Protein AF-A0A7D9M2L2-F1 (afdb_monomer_lite)

Foldseek 3Di:
DDPPVPDPDDDDDDPDDDPQDDDPDPVVSLVPDPDVVSVQVVCCVPVNHDPPPDDDDDPDPPPDPD

pLDDT: mean 83.78, std 11.13, range [53.53, 96.56]

Structure (mmCIF, N/CA/C/O backbone):
data_AF-A0A7D9M2L2-F1
#
_entry.id   AF-A0A7D9M2L2-F1
#
loop_
_atom_site.group_PDB
_atom_site.id
_atom_site.type_symbol
_atom_site.label_atom_id
_atom_site.label_alt_id
_atom_site.label_comp_id
_atom_site.label_asym_id
_atom_site.label_entity_id
_atom_site.label_seq_id
_atom_site.pdbx_PDB_ins_code
_atom_site.Cartn_x
_atom_site.Cartn_y
_atom_site.Cartn_z
_atom_site.occupancy
_atom_site.B_iso_or_equiv
_atom_site.auth_seq_id
_atom_site.auth_comp_id
_atom_site.auth_asym_id
_atom_site.auth_atom_id
_atom_site.pdbx_PDB_model_num
ATOM 1 N N . TYR A 1 1 ? 5.837 4.410 -19.244 1.00 66.56 1 TYR A N 1
ATOM 2 C CA . TYR A 1 1 ? 7.228 4.463 -19.721 1.00 66.56 1 TYR A CA 1
ATOM 3 C C . TYR A 1 1 ? 8.094 3.856 -18.636 1.00 66.56 1 TYR A C 1
ATOM 5 O O . TYR A 1 1 ? 8.022 4.335 -17.512 1.00 66.56 1 TYR A O 1
ATOM 13 N N . ILE A 1 2 ? 8.824 2.783 -18.940 1.00 69.81 2 ILE A N 1
ATOM 14 C CA . ILE A 1 2 ? 9.799 2.176 -18.020 1.00 69.81 2 ILE A CA 1
ATOM 15 C C . ILE A 1 2 ? 11.191 2.613 -18.496 1.00 69.81 2 ILE A C 1
ATOM 17 O O . ILE A 1 2 ? 11.519 2.365 -19.653 1.00 69.81 2 ILE A O 1
ATOM 21 N N . PRO A 1 3 ? 12.007 3.284 -17.679 1.00 77.44 3 PRO A N 1
ATOM 22 C CA . PRO A 1 3 ? 13.371 3.626 -18.064 1.00 77.44 3 PRO A CA 1
ATOM 23 C C . PRO A 1 3 ? 14.160 2.396 -18.530 1.00 77.44 3 PRO A C 1
ATOM 25 O O . PRO A 1 3 ? 14.089 1.349 -17.894 1.00 77.44 3 PRO A O 1
ATOM 28 N N . VAL A 1 4 ? 14.961 2.536 -19.591 1.00 76.94 4 VAL A N 1
ATOM 29 C CA . VAL A 1 4 ? 15.797 1.448 -20.143 1.00 76.94 4 VAL A CA 1
ATOM 30 C C . VAL A 1 4 ? 16.691 0.800 -19.080 1.00 76.94 4 VAL A C 1
ATOM 32 O O . VAL A 1 4 ? 16.863 -0.412 -19.089 1.00 76.94 4 VAL A O 1
ATOM 35 N N . GLY A 1 5 ? 17.201 1.581 -18.122 1.00 78.12 5 GLY A N 1
ATOM 36 C CA . GLY A 1 5 ? 18.023 1.072 -17.017 1.00 78.12 5 GLY A CA 1
ATOM 37 C C . GLY A 1 5 ? 17.285 0.192 -16.000 1.00 78.12 5 GLY A C 1
ATOM 38 O O . GLY A 1 5 ? 17.935 -0.407 -15.153 1.00 78.12 5 GLY A O 1
ATOM 39 N N . LEU A 1 6 ? 15.952 0.115 -16.067 1.00 73.31 6 LEU A N 1
ATOM 40 C CA . LEU A 1 6 ? 15.121 -0.771 -15.242 1.00 73.31 6 LEU A CA 1
ATOM 41 C C . LEU A 1 6 ? 14.606 -1.993 -16.020 1.00 73.31 6 LEU A C 1
ATOM 43 O O . LEU A 1 6 ? 13.872 -2.802 -15.459 1.00 73.31 6 LEU A O 1
ATOM 47 N N . LEU A 1 7 ? 14.939 -2.122 -17.308 1.00 75.00 7 LEU A N 1
ATOM 48 C CA . LEU A 1 7 ? 14.504 -3.249 -18.126 1.00 75.00 7 LEU A CA 1
ATOM 49 C C . LEU A 1 7 ? 15.486 -4.412 -17.986 1.00 75.00 7 LEU A C 1
ATOM 51 O O . LEU A 1 7 ? 16.670 -4.275 -18.279 1.00 75.00 7 LEU A O 1
ATOM 55 N N . GLU A 1 8 ? 14.977 -5.587 -17.625 1.00 78.12 8 GLU A N 1
ATOM 56 C CA . GLU A 1 8 ? 15.765 -6.827 -17.644 1.00 78.12 8 GLU A CA 1
ATOM 57 C C . GLU A 1 8 ? 16.061 -7.309 -19.073 1.00 78.12 8 GLU A C 1
ATOM 59 O O . GLU A 1 8 ? 16.994 -8.081 -19.297 1.00 78.12 8 GLU A O 1
ATOM 64 N N . ARG A 1 9 ? 15.239 -6.899 -20.053 1.00 77.19 9 ARG A N 1
ATOM 65 C CA . ARG A 1 9 ? 15.314 -7.343 -21.451 1.00 77.19 9 ARG A CA 1
ATOM 66 C C . ARG A 1 9 ? 15.052 -6.183 -22.403 1.00 77.19 9 ARG A C 1
ATOM 68 O O . ARG A 1 9 ? 14.166 -5.367 -22.175 1.00 77.19 9 ARG A O 1
ATOM 75 N N . LEU A 1 10 ? 15.807 -6.144 -23.497 1.00 83.50 10 LEU A N 1
ATOM 76 C CA . LEU A 1 10 ? 15.667 -5.153 -24.565 1.00 83.50 10 LEU A CA 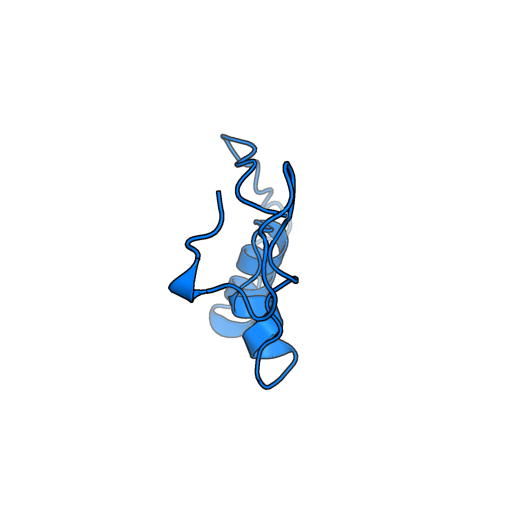1
ATOM 77 C C . LEU A 1 10 ? 15.218 -5.825 -25.873 1.00 83.50 10 LEU A C 1
ATOM 79 O O . LEU A 1 10 ? 15.539 -6.997 -26.084 1.00 83.50 10 LEU A O 1
ATOM 83 N N . PRO A 1 11 ? 14.533 -5.097 -26.778 1.00 86.38 11 PRO A N 1
ATOM 84 C CA . PRO A 1 11 ? 14.078 -3.705 -26.660 1.00 86.38 11 PRO A CA 1
ATOM 85 C C . PRO A 1 11 ? 12.735 -3.562 -25.921 1.00 86.38 11 PRO A C 1
ATOM 87 O O . PRO A 1 11 ? 11.925 -4.487 -25.899 1.00 86.38 11 PRO A O 1
ATOM 90 N N . GLN A 1 12 ? 12.487 -2.367 -25.375 1.00 81.00 12 GLN A N 1
ATOM 91 C CA . GLN A 1 12 ? 11.233 -2.029 -24.699 1.00 81.00 12 GLN A CA 1
ATOM 92 C C . GLN A 1 12 ? 10.026 -2.125 -25.639 1.00 81.00 12 GLN A C 1
ATOM 94 O O . GLN A 1 12 ? 10.075 -1.633 -26.771 1.00 81.00 12 GLN A O 1
ATOM 99 N N . ARG A 1 13 ? 8.912 -2.689 -25.161 1.00 82.44 13 ARG A N 1
ATOM 100 C CA . ARG A 1 13 ? 7.663 -2.769 -25.940 1.00 82.44 13 ARG A CA 1
ATOM 101 C C . ARG A 1 13 ? 6.704 -1.623 -25.612 1.00 82.44 13 ARG A C 1
ATOM 103 O O . ARG A 1 13 ? 6.581 -1.193 -24.465 1.00 82.44 13 ARG A O 1
ATOM 110 N N . ILE A 1 14 ? 5.971 -1.147 -26.622 1.00 77.00 14 ILE A N 1
ATOM 111 C CA . ILE A 1 14 ? 4.877 -0.189 -26.418 1.00 77.00 14 ILE A CA 1
ATOM 112 C C . ILE A 1 14 ? 3.807 -0.872 -25.546 1.00 77.00 14 ILE A C 1
ATOM 114 O O . ILE A 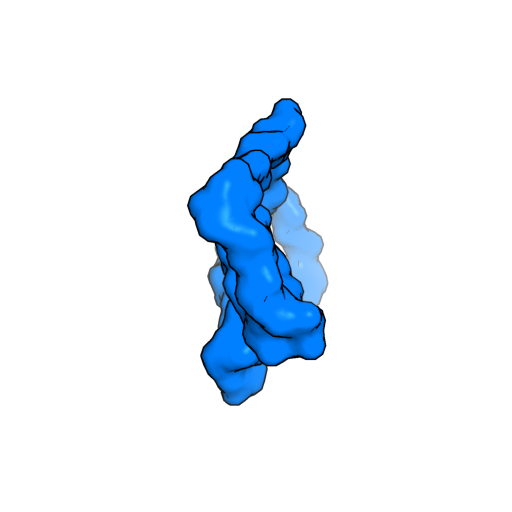1 14 ? 3.292 -1.926 -25.909 1.00 77.00 14 ILE A O 1
ATOM 118 N N . ASN A 1 15 ? 3.523 -0.302 -24.370 1.00 78.19 15 ASN A N 1
ATOM 119 C CA . ASN A 1 15 ? 2.677 -0.858 -23.292 1.00 78.19 15 ASN A CA 1
ATOM 120 C C . ASN A 1 15 ? 3.311 -1.913 -22.371 1.00 78.19 15 ASN A C 1
ATOM 122 O O . ASN A 1 15 ? 2.593 -2.532 -21.586 1.00 78.19 15 ASN A O 1
ATOM 126 N N . GLU A 1 16 ? 4.628 -2.106 -22.414 1.00 77.94 16 GLU A N 1
ATOM 127 C CA . GLU A 1 16 ? 5.301 -2.919 -21.404 1.00 77.94 16 GLU A CA 1
ATOM 128 C C . GLU A 1 16 ? 5.072 -2.337 -20.003 1.00 77.94 16 GLU A C 1
ATOM 130 O O . GLU A 1 16 ? 5.230 -1.130 -19.781 1.00 77.94 16 GLU A O 1
ATOM 135 N N . ARG A 1 17 ? 4.666 -3.206 -19.072 1.00 76.69 17 ARG A N 1
ATOM 136 C CA . ARG A 1 17 ? 4.468 -2.878 -17.661 1.00 76.69 17 ARG A CA 1
ATOM 137 C C . ARG A 1 17 ? 5.523 -3.608 -16.833 1.00 76.69 17 ARG A C 1
ATOM 139 O O . ARG A 1 17 ? 5.820 -4.758 -17.159 1.00 76.69 17 ARG A O 1
ATOM 146 N N . PRO A 1 18 ? 6.088 -2.971 -15.792 1.00 77.44 18 PRO A N 1
ATOM 147 C CA . PRO A 1 18 ? 6.960 -3.684 -14.885 1.00 77.44 18 PRO A CA 1
ATOM 148 C C . PRO A 1 18 ? 6.135 -4.779 -14.191 1.00 77.44 18 PRO A C 1
ATOM 150 O O . PRO A 1 18 ? 4.928 -4.593 -13.987 1.00 77.44 18 PRO A O 1
ATOM 153 N N . PRO A 1 19 ? 6.755 -5.915 -13.841 1.00 81.25 19 PRO A N 1
ATOM 154 C CA . PRO A 1 19 ? 6.108 -6.912 -13.006 1.00 81.25 19 PRO A CA 1
ATOM 155 C C . PRO A 1 19 ? 5.593 -6.288 -11.697 1.00 81.25 19 PRO A C 1
ATOM 157 O O . PRO A 1 19 ? 6.192 -5.323 -11.209 1.00 81.25 19 PRO A O 1
ATOM 160 N N . PRO A 1 20 ? 4.513 -6.829 -11.106 1.00 81.75 20 PRO A N 1
ATOM 161 C CA . PRO A 1 20 ? 4.087 -6.432 -9.771 1.00 81.75 20 PRO A CA 1
ATOM 162 C C . PRO A 1 20 ? 5.237 -6.581 -8.770 1.00 81.75 20 PRO A C 1
ATOM 164 O O . PRO A 1 20 ? 5.983 -7.560 -8.817 1.00 81.75 20 PRO A O 1
ATOM 167 N N . TYR A 1 21 ? 5.375 -5.616 -7.863 1.00 86.06 21 TYR A N 1
ATOM 168 C CA . TYR A 1 21 ? 6.348 -5.717 -6.780 1.00 86.06 21 TYR A CA 1
ATOM 169 C C . TYR A 1 21 ? 5.982 -6.881 -5.851 1.00 86.06 21 TYR A C 1
ATOM 171 O O . TYR A 1 21 ? 4.833 -7.005 -5.428 1.00 86.06 21 TYR A O 1
ATOM 179 N N . VAL A 1 22 ? 6.974 -7.702 -5.511 1.00 91.19 22 VAL A N 1
ATOM 180 C CA . VAL A 1 22 ? 6.865 -8.759 -4.503 1.00 91.19 22 VAL A CA 1
ATOM 181 C C . VAL A 1 22 ? 7.965 -8.521 -3.476 1.00 91.19 22 VAL A C 1
ATOM 183 O O . VAL A 1 22 ? 9.146 -8.464 -3.825 1.00 91.19 22 VAL A O 1
ATOM 186 N N . GLY A 1 23 ? 7.564 -8.321 -2.222 1.00 92.94 23 GLY A N 1
ATOM 187 C CA . GLY A 1 23 ? 8.481 -8.119 -1.105 1.00 92.94 23 GLY A CA 1
ATOM 188 C C . GLY A 1 23 ? 9.168 -9.418 -0.683 1.00 92.94 23 GLY A C 1
ATOM 189 O O . GLY A 1 23 ? 8.923 -10.490 -1.234 1.00 92.94 23 GLY A O 1
ATOM 190 N N . ARG A 1 24 ? 10.013 -9.352 0.350 1.00 96.56 24 ARG A N 1
ATOM 191 C CA . ARG A 1 24 ? 10.700 -10.545 0.884 1.00 96.56 24 ARG A CA 1
ATOM 192 C C . ARG A 1 24 ? 9.738 -11.507 1.591 1.00 96.56 24 ARG A C 1
ATOM 194 O O . ARG A 1 24 ? 10.078 -12.666 1.803 1.00 96.56 24 ARG A O 1
ATOM 201 N N . ASN A 1 25 ? 8.568 -11.012 1.988 1.00 95.94 25 ASN A N 1
ATOM 202 C CA . ASN A 1 25 ? 7.479 -11.760 2.606 1.00 95.94 25 ASN A CA 1
ATOM 203 C C . ASN A 1 25 ? 6.118 -11.107 2.279 1.00 95.94 25 ASN A C 1
ATOM 205 O O . ASN A 1 25 ? 6.048 -10.048 1.642 1.00 95.94 25 ASN A O 1
ATOM 209 N N . ASP A 1 26 ? 5.033 -11.730 2.741 1.00 94.38 26 ASP A N 1
ATOM 210 C CA . ASP A 1 26 ? 3.665 -11.261 2.489 1.00 94.38 26 ASP A CA 1
ATOM 211 C C . ASP A 1 26 ? 3.389 -9.884 3.104 1.00 94.38 26 ASP A C 1
ATOM 213 O O . ASP A 1 26 ? 2.704 -9.067 2.494 1.00 94.38 26 ASP A O 1
ATOM 217 N N . LEU A 1 27 ? 3.950 -9.593 4.284 1.00 9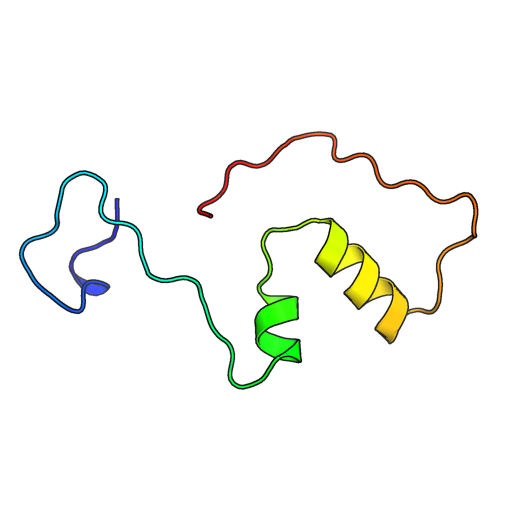4.62 27 LEU A N 1
ATOM 218 C CA . LEU A 1 27 ? 3.761 -8.303 4.953 1.00 94.62 27 LEU A CA 1
ATOM 219 C C . LEU A 1 27 ? 4.412 -7.161 4.165 1.00 94.62 27 LEU A C 1
ATOM 221 O O . LEU A 1 27 ? 3.815 -6.103 4.011 1.00 94.62 27 LEU A O 1
ATOM 225 N N . GLU A 1 28 ? 5.616 -7.361 3.636 1.00 94.88 28 GLU A N 1
ATOM 226 C CA . GLU A 1 28 ? 6.277 -6.375 2.776 1.00 94.88 28 GLU A CA 1
ATOM 227 C C . GLU A 1 28 ? 5.534 -6.161 1.467 1.00 94.88 28 GLU A C 1
ATOM 229 O O . GLU A 1 28 ? 5.392 -5.025 1.018 1.00 94.88 28 GLU A O 1
ATOM 234 N N . THR A 1 29 ? 5.022 -7.241 0.880 1.00 94.12 29 THR A N 1
ATOM 235 C CA . THR A 1 29 ? 4.175 -7.155 -0.312 1.00 94.12 29 THR A CA 1
ATOM 236 C C . THR A 1 29 ? 2.902 -6.358 -0.011 1.00 94.12 29 THR A C 1
ATOM 238 O O . THR A 1 29 ? 2.519 -5.495 -0.797 1.00 94.12 29 THR A O 1
ATOM 241 N N . LEU A 1 30 ? 2.293 -6.574 1.160 1.00 93.75 30 LEU A N 1
ATOM 242 C CA . LEU A 1 30 ? 1.124 -5.828 1.627 1.00 93.75 30 LEU A CA 1
ATOM 243 C C . LEU A 1 30 ? 1.443 -4.340 1.851 1.00 93.75 30 LEU A C 1
ATOM 245 O O . LEU A 1 30 ? 0.686 -3.483 1.401 1.00 93.75 30 LEU A O 1
ATOM 249 N N . MET A 1 31 ? 2.578 -4.019 2.483 1.00 93.62 31 MET A N 1
ATOM 250 C CA . MET A 1 31 ? 3.030 -2.636 2.724 1.00 93.62 31 MET A CA 1
ATOM 251 C C . MET A 1 31 ? 3.361 -1.862 1.441 1.00 93.62 31 MET A C 1
ATOM 253 O O . MET A 1 31 ? 3.389 -0.634 1.457 1.00 93.62 31 MET A O 1
ATOM 257 N N . ALA A 1 32 ? 3.601 -2.559 0.332 1.00 92.38 32 ALA A N 1
ATOM 258 C CA . ALA A 1 32 ? 3.807 -1.959 -0.982 1.00 92.38 32 ALA A CA 1
ATOM 259 C C . ALA A 1 32 ? 2.524 -1.906 -1.836 1.00 92.38 32 ALA A C 1
ATOM 261 O O . ALA A 1 32 ? 2.585 -1.521 -3.006 1.00 92.38 32 ALA A O 1
ATOM 262 N N . SER A 1 33 ? 1.369 -2.294 -1.282 1.00 89.81 33 SER A N 1
ATOM 263 C CA . SER A 1 33 ? 0.114 -2.331 -2.026 1.00 89.81 33 SER A CA 1
ATOM 264 C C . SER A 1 33 ? -0.349 -0.941 -2.465 1.00 89.81 33 SER A C 1
ATOM 266 O O . SER A 1 33 ? -0.280 0.047 -1.729 1.00 89.81 33 SER A O 1
ATOM 268 N N . ASN A 1 34 ? -0.895 -0.880 -3.678 1.00 85.62 34 ASN A N 1
ATOM 269 C CA . ASN A 1 34 ? -1.541 0.307 -4.229 1.00 85.62 34 ASN A CA 1
ATOM 270 C C . ASN A 1 34 ? -3.035 0.414 -3.867 1.00 85.62 34 ASN A C 1
ATOM 272 O O . ASN A 1 34 ? -3.682 1.397 -4.235 1.00 85.62 34 ASN A O 1
ATOM 276 N N . LYS A 1 35 ? -3.601 -0.563 -3.147 1.00 86.31 35 LYS A N 1
ATOM 277 C CA . LYS A 1 35 ? -5.004 -0.546 -2.716 1.00 86.31 35 LYS A CA 1
ATOM 278 C C . LYS A 1 35 ? -5.146 0.137 -1.365 1.00 86.31 35 LYS A C 1
ATOM 280 O O . LYS A 1 35 ? -4.516 -0.263 -0.393 1.00 86.31 35 LYS A O 1
ATOM 285 N N . CYS A 1 36 ? -6.050 1.109 -1.267 1.00 87.81 36 CYS A N 1
ATOM 286 C CA . CYS A 1 36 ? -6.346 1.773 0.006 1.00 87.81 36 CYS A CA 1
ATOM 287 C C . CYS A 1 36 ? -6.846 0.800 1.090 1.00 87.81 36 CYS A C 1
ATOM 289 O O . CYS A 1 36 ? -6.550 1.002 2.260 1.00 87.81 36 CYS A O 1
ATOM 291 N N . GLU A 1 37 ? -7.563 -0.259 0.705 1.00 89.19 37 GLU A N 1
ATOM 292 C CA . GLU A 1 37 ? -8.058 -1.306 1.614 1.00 89.19 37 GLU A CA 1
ATOM 293 C C . GLU A 1 37 ? -6.925 -1.994 2.388 1.00 89.19 37 GLU A C 1
ATOM 295 O O . GLU A 1 37 ? -7.050 -2.242 3.587 1.00 89.19 37 GLU A O 1
ATOM 300 N N . ASP A 1 38 ? -5.786 -2.230 1.733 1.00 92.25 38 ASP A N 1
ATOM 301 C CA . ASP A 1 38 ? -4.632 -2.863 2.371 1.00 92.25 38 ASP A CA 1
ATOM 302 C C . ASP A 1 38 ? -3.989 -1.928 3.404 1.00 92.25 38 ASP A C 1
ATOM 304 O O . ASP A 1 38 ? -3.579 -2.377 4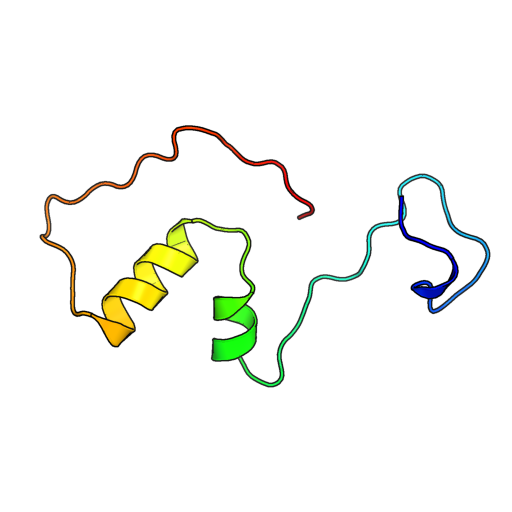.472 1.00 92.25 38 ASP A O 1
ATOM 308 N N . TRP A 1 39 ? -3.985 -0.615 3.152 1.00 90.38 39 TRP A N 1
ATOM 309 C CA . TRP A 1 39 ? -3.508 0.385 4.114 1.00 90.38 39 TRP A CA 1
ATOM 310 C C . TRP A 1 39 ? -4.406 0.508 5.345 1.00 90.38 39 TRP A C 1
ATOM 312 O O . TRP A 1 39 ? -3.897 0.711 6.450 1.00 90.38 39 TRP A O 1
ATOM 322 N N . ILE A 1 40 ? -5.723 0.354 5.179 1.00 91.06 40 ILE A N 1
ATOM 323 C CA . ILE A 1 40 ? -6.659 0.290 6.311 1.00 91.06 40 ILE A CA 1
ATOM 324 C C . ILE A 1 40 ? -6.323 -0.932 7.162 1.00 91.06 40 ILE A C 1
ATOM 326 O O . ILE A 1 40 ? -6.063 -0.787 8.353 1.00 91.06 40 ILE A O 1
ATOM 330 N N . LYS A 1 41 ? -6.206 -2.106 6.534 1.00 92.44 41 LYS A N 1
ATOM 331 C CA . LYS A 1 41 ? -5.856 -3.353 7.221 1.00 92.44 41 LYS A CA 1
ATOM 332 C C . LYS A 1 41 ? -4.518 -3.258 7.959 1.00 92.44 41 LYS A C 1
ATOM 334 O O . LYS A 1 41 ? -4.428 -3.663 9.113 1.00 92.44 41 LYS A O 1
ATOM 339 N N . ILE A 1 42 ? -3.484 -2.705 7.318 1.00 94.94 42 ILE A N 1
ATOM 340 C CA . ILE A 1 42 ? -2.179 -2.456 7.955 1.00 94.94 42 ILE A CA 1
ATOM 341 C C . ILE A 1 42 ? -2.355 -1.558 9.181 1.00 94.94 42 ILE A C 1
ATOM 343 O O . ILE A 1 42 ? -1.820 -1.858 10.247 1.00 94.94 42 ILE A O 1
ATOM 347 N N . SER A 1 43 ? -3.114 -0.470 9.048 1.00 93.88 43 SER A N 1
ATOM 348 C CA . SER A 1 43 ? -3.348 0.458 10.155 1.00 93.88 43 SER A CA 1
ATOM 349 C C . SER A 1 43 ? -4.047 -0.238 11.321 1.00 93.88 43 SER A C 1
ATOM 351 O O . SER A 1 43 ? -3.623 -0.066 12.458 1.00 93.88 43 SER A O 1
ATOM 353 N N . GLU A 1 44 ? -5.033 -1.096 11.055 1.00 94.25 44 GLU A N 1
ATOM 354 C CA . GLU A 1 44 ? -5.710 -1.876 12.096 1.00 94.25 44 GLU A CA 1
ATOM 355 C C . GLU A 1 44 ? -4.784 -2.870 12.806 1.00 94.25 44 GLU A C 1
ATOM 357 O O . GLU A 1 44 ? -4.866 -3.034 14.024 1.00 94.25 44 GLU A O 1
ATOM 362 N N . MET A 1 45 ? -3.869 -3.508 12.066 1.00 94.81 45 MET A N 1
ATOM 363 C CA . MET A 1 45 ? -2.893 -4.444 12.635 1.00 94.81 45 MET A CA 1
ATOM 364 C C . MET A 1 45 ? -1.964 -3.774 13.656 1.00 94.81 45 MET A C 1
ATOM 366 O O . MET A 1 45 ? -1.613 -4.402 14.654 1.00 94.81 45 MET A O 1
ATOM 370 N N . PHE A 1 46 ? -1.550 -2.525 13.410 1.00 94.12 46 PHE A N 1
ATOM 371 C CA . PHE A 1 46 ? -0.562 -1.826 14.243 1.00 94.12 46 PHE A CA 1
ATOM 372 C C . PHE A 1 46 ? -1.166 -0.833 15.243 1.00 94.12 46 PHE A C 1
ATOM 374 O O . PHE A 1 46 ? -0.569 -0.601 16.293 1.00 94.12 46 PHE A O 1
ATOM 381 N N . LEU A 1 47 ? -2.317 -0.233 14.930 1.00 94.94 47 LEU A N 1
ATOM 382 C CA . LEU A 1 47 ? -2.951 0.823 15.730 1.00 94.94 47 LEU A CA 1
ATOM 383 C C . LEU A 1 47 ? -4.215 0.345 16.460 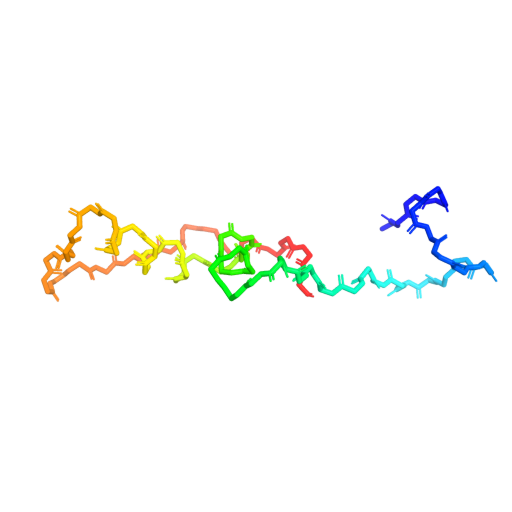1.00 94.94 47 LEU A C 1
ATOM 385 O O . LEU A 1 47 ? -4.738 1.071 17.304 1.00 94.94 47 LEU A O 1
ATOM 389 N N . GLY A 1 48 ? -4.673 -0.876 16.173 1.00 93.69 48 GLY A N 1
ATOM 390 C CA . GLY A 1 48 ? -5.912 -1.437 16.699 1.00 93.69 48 GLY A CA 1
ATOM 391 C C . GLY A 1 48 ? -7.104 -1.240 15.755 1.00 93.69 48 GLY A C 1
ATOM 392 O O . GLY A 1 48 ? -7.028 -0.466 14.800 1.00 93.69 48 GLY A O 1
ATOM 393 N N . PRO A 1 49 ? -8.212 -1.959 16.000 1.00 92.81 49 PRO A N 1
ATOM 394 C CA . PRO A 1 49 ? -9.367 -1.968 15.109 1.00 92.81 49 PRO A CA 1
ATOM 395 C C . PRO A 1 49 ? -10.036 -0.593 15.036 1.00 92.81 49 PRO A C 1
ATOM 397 O O . PRO A 1 49 ? -10.155 0.111 16.045 1.00 92.81 49 PRO A O 1
ATOM 400 N N . VAL A 1 50 ? -10.519 -0.233 13.848 1.00 90.12 50 VAL A N 1
ATOM 401 C CA . VAL A 1 50 ? -11.367 0.954 13.684 1.00 90.12 50 VAL A CA 1
ATOM 402 C C . VAL A 1 50 ? -12.771 0.695 14.258 1.00 90.12 50 VAL A C 1
ATOM 404 O O . VAL A 1 50 ? -13.189 -0.459 14.386 1.00 90.12 50 VAL A O 1
ATOM 407 N N . PRO A 1 51 ? -13.532 1.746 14.611 1.00 93.19 51 PRO A N 1
ATOM 408 C CA . PRO A 1 51 ? -14.942 1.607 14.965 1.00 93.19 51 PRO A CA 1
ATOM 409 C C . PRO A 1 51 ? -15.747 0.886 13.873 1.00 93.19 51 PRO A C 1
ATOM 411 O O . PRO A 1 51 ? -15.481 1.046 12.684 1.00 93.19 51 PRO A O 1
ATOM 414 N N . SER A 1 52 ? -16.764 0.115 14.265 1.00 89.19 52 SER A N 1
ATOM 415 C CA . SER A 1 52 ? -17.557 -0.719 13.343 1.00 89.19 52 SER A CA 1
ATOM 416 C C . SER A 1 52 ? -18.348 0.064 12.287 1.00 89.19 52 SER A C 1
ATOM 418 O O . SER A 1 52 ? -18.808 -0.511 11.306 1.00 89.19 52 SER A O 1
ATOM 420 N N . ASP A 1 53 ? -18.545 1.360 12.504 1.00 91.69 53 ASP A N 1
ATOM 421 C CA . ASP A 1 53 ? -19.228 2.303 11.619 1.00 91.69 53 ASP A CA 1
ATOM 422 C C . ASP A 1 53 ? -18.267 3.080 10.701 1.00 91.69 53 ASP A C 1
ATOM 424 O O . ASP A 1 53 ? -18.702 3.912 9.901 1.00 91.69 53 ASP A O 1
ATOM 428 N N . PHE A 1 54 ? -16.961 2.810 10.777 1.00 89.88 54 PHE A N 1
ATOM 429 C CA . PHE A 1 54 ? -15.977 3.451 9.918 1.00 89.88 54 PHE A CA 1
ATOM 430 C C . PHE A 1 54 ? -16.088 2.959 8.469 1.00 89.88 54 PHE A C 1
ATOM 432 O O . PHE A 1 54 ? -15.965 1.771 8.176 1.00 89.88 54 PHE A O 1
ATOM 439 N N . VAL A 1 55 ? -16.249 3.901 7.538 1.00 87.50 55 VAL A N 1
ATOM 440 C CA . VAL A 1 55 ? -16.228 3.637 6.096 1.00 87.50 55 VAL A CA 1
ATOM 441 C C . VAL A 1 55 ? -15.225 4.571 5.435 1.00 87.50 55 VAL A C 1
ATOM 443 O O . VAL A 1 55 ? -15.390 5.792 5.443 1.00 87.50 55 VAL A O 1
ATOM 446 N N . PHE A 1 56 ? -14.192 3.999 4.816 1.00 86.25 56 PHE A N 1
ATOM 447 C CA . PHE A 1 56 ? -13.239 4.765 4.023 1.00 86.25 56 PHE A CA 1
ATOM 448 C C . PHE A 1 56 ? -13.715 4.883 2.573 1.00 86.25 56 PHE A C 1
ATOM 450 O O . PHE A 1 56 ? -13.768 3.898 1.838 1.00 86.25 56 PHE A O 1
ATOM 457 N N . LEU A 1 57 ? -14.022 6.107 2.142 1.00 85.88 57 LEU A N 1
ATOM 458 C CA . LEU A 1 57 ? -14.355 6.417 0.753 1.00 85.88 57 LEU A CA 1
ATOM 459 C C . LEU A 1 57 ? -13.186 7.170 0.104 1.00 85.88 57 LEU A C 1
ATOM 461 O O . LEU A 1 57 ? -12.946 8.333 0.444 1.00 85.88 57 LEU A O 1
ATOM 465 N N . PRO A 1 58 ? -12.443 6.553 -0.834 1.00 82.31 58 PRO A N 1
ATOM 466 C CA . PRO A 1 58 ? -11.347 7.234 -1.504 1.00 82.31 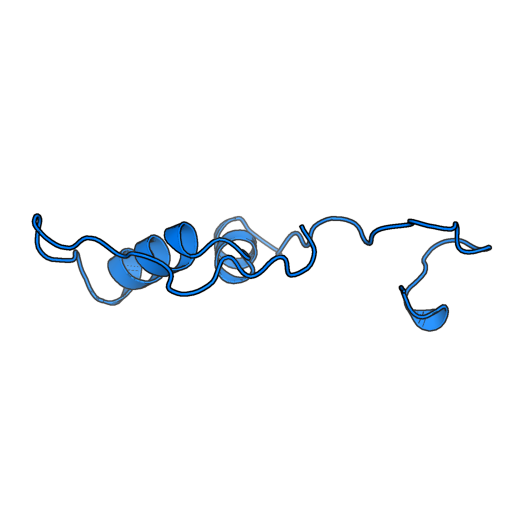58 PRO A CA 1
ATOM 467 C C . PRO A 1 58 ? -11.888 8.388 -2.355 1.00 82.31 58 PRO A C 1
ATOM 469 O O . PRO A 1 58 ? -12.682 8.190 -3.272 1.00 82.31 58 PRO A O 1
ATOM 472 N N . LYS A 1 59 ? -11.411 9.610 -2.090 1.00 79.25 59 LYS A N 1
ATOM 473 C CA . LYS A 1 59 ? -11.788 10.816 -2.852 1.00 79.25 59 LYS A CA 1
ATOM 474 C C . LYS A 1 59 ? -11.377 10.739 -4.330 1.00 79.25 59 LYS A C 1
ATOM 476 O O . LYS A 1 59 ? -12.030 11.322 -5.191 1.00 79.25 59 LYS A O 1
ATOM 481 N N . HIS A 1 60 ? -10.289 10.029 -4.621 1.00 76.44 60 HIS A N 1
ATOM 482 C CA . HIS A 1 60 ? -9.763 9.844 -5.967 1.00 76.44 60 HIS A CA 1
ATOM 483 C C . HIS A 1 60 ? -9.417 8.372 -6.183 1.00 76.44 60 HIS A C 1
ATOM 485 O O . HIS A 1 60 ? -8.694 7.780 -5.383 1.00 76.44 60 HIS A O 1
ATOM 491 N N . LYS A 1 61 ? -9.882 7.790 -7.293 1.00 63.28 61 LYS A N 1
ATOM 492 C CA . LYS A 1 61 ? -9.376 6.501 -7.769 1.00 63.28 61 LYS A CA 1
ATOM 493 C C . LYS A 1 61 ? -8.026 6.753 -8.435 1.00 63.28 61 LYS A C 1
ATOM 495 O O . LYS A 1 61 ? -7.966 7.068 -9.623 1.00 63.28 61 LYS A O 1
ATOM 500 N N . ALA A 1 62 ? -6.950 6.694 -7.655 1.00 60.66 62 ALA A N 1
ATOM 501 C CA . ALA A 1 62 ? -5.607 6.783 -8.203 1.00 60.66 62 ALA A CA 1
ATOM 502 C C . ALA A 1 62 ? -5.360 5.552 -9.090 1.00 60.66 62 ALA A C 1
ATOM 504 O O . ALA A 1 62 ? -5.137 4.455 -8.595 1.00 60.66 62 ALA A O 1
ATOM 505 N N . ASN A 1 63 ? -5.413 5.731 -10.412 1.00 55.91 63 ASN A N 1
ATOM 506 C CA . ASN A 1 63 ? -4.892 4.761 -11.379 1.00 55.91 63 ASN A CA 1
ATOM 507 C C . ASN A 1 63 ? -3.361 4.911 -11.458 1.00 55.91 63 ASN A C 1
ATOM 509 O O . ASN A 1 63 ? -2.806 5.185 -12.524 1.00 55.91 63 ASN A O 1
ATOM 513 N N . SER A 1 64 ? -2.671 4.805 -10.320 1.00 55.78 64 SER A N 1
ATOM 514 C CA . SER A 1 64 ? -1.235 4.540 -10.348 1.00 55.78 64 SER A CA 1
ATOM 515 C C . SER A 1 64 ? -1.035 3.083 -10.763 1.00 55.78 64 SER A C 1
ATOM 517 O O . SER A 1 64 ? -1.918 2.253 -10.557 1.00 55.78 64 SER A O 1
ATOM 519 N N . TYR A 1 65 ? 0.079 2.812 -11.444 1.00 53.97 65 TYR A N 1
ATOM 520 C CA . TYR A 1 65 ? 0.406 1.521 -12.054 1.00 53.97 65 TYR A CA 1
ATOM 521 C C . TYR A 1 65 ? -0.102 0.325 -11.225 1.00 53.97 65 TYR A C 1
ATOM 523 O O . TYR A 1 65 ? 0.260 0.167 -10.059 1.00 53.97 65 TYR A O 1
ATOM 531 N N . SER A 1 66 ? -0.960 -0.479 -11.851 1.00 53.53 66 SER A N 1
ATOM 532 C CA . SER A 1 66 ? -1.492 -1.754 -11.370 1.00 53.53 66 SER A CA 1
ATOM 533 C C . SER A 1 66 ? -1.551 -2.691 -12.571 1.00 53.53 66 SER A C 1
ATOM 535 O O . SER A 1 66 ? -2.013 -2.230 -13.650 1.00 53.53 66 SER A O 1
#

Sequence (66 aa):
YIPVGLLERLPQRINERPPPYVGRNDLETLMASNKCEDWIKISEMFLGPVPSDFVFLPKHKANSYS

Organism: Paramuricea clavata (NCBI:txid317549)

Radius of gyration: 16.43 Å; chains: 1; bounding box: 37×23×43 Å

Secondary structure (DSSP, 8-state):
---GGG-SSSSPPTT--PPPP--SSHHHHHHT---HHHHHHHHHHHH-PPPTT-----SS------